Protein AF-A0A642C3E8-F1 (afdb_monomer)

Mean predicted aligned error: 10.35 Å

Secondary structure (DSSP, 8-state):
-HHHHHHHHHHHHHHHHHHHTT---TTS-------EEEEEHHHHHHHHHHHHT------TTT--TT-EEEE-

Sequence (72 aa):
MKEIIKHKFPYLLFFLLLFSSFASAYGQERMITLNLSKVPLNTALKEIEKQTSMSVVYNTNDVDINRVISIK

Foldseek 3Di:
DVVVCVVVVVVVVVVVVVVVVPPDPPPPDDDDDDFFAFAFQLVVQVVVCVRVVDHDDDDPVVDDRRDTDGDD

Solvent-accessible surface area (backbone atoms only — not comparable to full-atom values): 4640 Å² total; per-residue (Å²): 112,70,67,63,49,63,67,47,48,60,56,53,52,50,54,55,57,60,56,60,76,70,66,72,70,85,81,59,87,77,86,76,89,62,84,43,75,77,38,37,39,48,61,55,51,53,51,49,26,67,75,67,76,48,87,86,86,79,57,75,91,79,50,70,51,72,45,71,40,67,45,118

pLDDT: mean 84.27, std 11.74, range [57.25, 96.0]

Organism: Bacteroides ovatus (NCBI:txid28116)

Radius of gyration: 24.61 Å; Cα contacts (8 Å, |Δi|>4): 48; chains: 1; bounding box: 50×29×62 Å

Structure (mmCIF, N/CA/C/O backbone):
data_AF-A0A642C3E8-F1
#
_entry.id   AF-A0A642C3E8-F1
#
loop_
_atom_site.group_PDB
_atom_site.id
_atom_site.type_symbol
_atom_site.label_atom_id
_atom_site.label_alt_id
_atom_site.label_comp_id
_atom_site.label_asym_id
_atom_site.label_entity_id
_atom_site.label_seq_id
_atom_site.pdbx_PDB_ins_code
_atom_site.Cartn_x
_atom_site.Cartn_y
_atom_site.Cartn_z
_atom_site.occupancy
_atom_site.B_iso_or_equiv
_atom_site.auth_seq_id
_atom_site.auth_comp_id
_atom_site.auth_asym_id
_atom_site.auth_atom_id
_atom_site.pdbx_PDB_model_num
ATOM 1 N N . MET A 1 1 ? 32.676 15.437 -47.786 1.00 57.25 1 MET A N 1
ATOM 2 C CA . MET A 1 1 ? 31.468 15.073 -47.000 1.00 57.25 1 MET A CA 1
ATOM 3 C C . MET A 1 1 ? 31.676 13.865 -46.084 1.00 57.25 1 MET A C 1
ATOM 5 O O . MET A 1 1 ? 31.355 13.979 -44.910 1.00 57.25 1 MET A O 1
ATOM 9 N N . LYS A 1 2 ? 32.240 12.747 -46.571 1.00 61.22 2 LYS A N 1
ATOM 10 C CA . LYS A 1 2 ? 32.431 11.506 -45.788 1.00 61.22 2 LYS A CA 1
ATOM 11 C C . LYS A 1 2 ? 33.287 11.677 -44.516 1.00 61.22 2 LYS A C 1
ATOM 13 O O . LYS A 1 2 ? 32.875 11.230 -43.454 1.00 61.22 2 LYS A O 1
ATOM 18 N N . GLU A 1 3 ? 34.404 12.402 -44.602 1.00 62.97 3 GLU A N 1
ATOM 19 C CA . GLU A 1 3 ? 35.308 12.654 -43.459 1.00 62.97 3 GLU A CA 1
ATOM 20 C C . GLU A 1 3 ? 34.675 13.533 -42.364 1.00 62.97 3 GLU A C 1
ATOM 22 O O . GLU A 1 3 ? 34.806 13.257 -41.177 1.00 62.97 3 GLU A O 1
ATOM 27 N N . ILE A 1 4 ? 33.888 14.546 -42.750 1.00 64.94 4 ILE A N 1
ATOM 28 C CA . ILE A 1 4 ? 33.186 15.430 -41.800 1.00 64.94 4 ILE A CA 1
ATOM 29 C C . ILE A 1 4 ? 32.164 14.635 -40.976 1.00 64.94 4 ILE A C 1
ATOM 31 O O . ILE A 1 4 ? 32.030 14.848 -39.773 1.00 64.94 4 ILE A O 1
ATOM 35 N N . ILE A 1 5 ? 31.453 13.700 -41.612 1.00 67.62 5 ILE A N 1
ATOM 36 C CA . ILE A 1 5 ? 30.486 12.822 -40.938 1.00 67.62 5 ILE A CA 1
ATOM 37 C C . ILE A 1 5 ? 31.212 11.869 -39.980 1.00 67.62 5 ILE A C 1
ATOM 39 O O . ILE A 1 5 ? 30.750 11.665 -38.861 1.00 67.62 5 ILE A O 1
ATOM 43 N N . LYS A 1 6 ? 32.381 11.354 -40.376 1.00 67.56 6 LYS A N 1
ATOM 44 C CA . LYS A 1 6 ? 33.198 10.425 -39.582 1.00 67.56 6 LYS A CA 1
ATOM 45 C C . LYS A 1 6 ? 33.651 11.020 -38.246 1.00 67.56 6 LYS A C 1
ATOM 47 O O . LYS A 1 6 ? 33.636 10.320 -37.241 1.00 67.56 6 LYS A O 1
ATOM 52 N N . HIS A 1 7 ? 33.991 12.310 -38.223 1.00 71.06 7 HIS A N 1
ATOM 53 C CA . HIS A 1 7 ? 34.370 13.012 -36.993 1.00 71.06 7 HIS A CA 1
ATOM 54 C C . HIS A 1 7 ? 33.172 13.485 -36.165 1.00 71.06 7 HIS A C 1
ATOM 56 O O . HIS A 1 7 ? 33.288 13.574 -34.952 1.00 71.06 7 HIS A O 1
ATOM 62 N N . LYS A 1 8 ? 32.014 13.757 -36.782 1.00 74.81 8 LYS A N 1
ATOM 63 C CA . LYS A 1 8 ? 30.794 14.197 -36.074 1.00 74.81 8 LYS A CA 1
ATOM 64 C C . LYS A 1 8 ? 29.993 13.049 -35.453 1.00 74.81 8 LYS A C 1
ATOM 66 O O . LYS A 1 8 ? 29.363 13.235 -34.415 1.00 74.81 8 LYS A O 1
ATOM 71 N N . PHE A 1 9 ? 30.045 11.868 -36.061 1.00 84.31 9 PHE A N 1
ATOM 72 C CA . PHE A 1 9 ? 29.379 10.657 -35.586 1.00 84.31 9 PHE A CA 1
ATOM 73 C C . PHE A 1 9 ? 29.757 10.235 -34.151 1.00 84.31 9 PHE A C 1
ATOM 75 O O . PHE A 1 9 ? 28.839 9.982 -33.374 1.00 84.31 9 PHE A O 1
ATOM 82 N N . PRO A 1 10 ? 31.041 10.206 -33.731 1.00 86.69 10 PRO A N 1
ATOM 83 C CA . PRO A 1 10 ? 31.392 9.841 -32.359 1.00 86.69 10 PRO A CA 1
ATOM 84 C C . PRO A 1 10 ? 30.871 10.844 -31.324 1.00 86.69 10 PRO A C 1
ATOM 86 O O . PRO A 1 10 ? 30.470 10.422 -30.248 1.00 86.69 10 PRO A O 1
ATOM 89 N N . TYR A 1 11 ? 30.798 12.142 -31.642 1.00 86.50 11 TYR A N 1
ATOM 90 C CA . TYR A 1 11 ? 30.207 13.136 -30.734 1.00 86.50 11 TYR A CA 1
ATOM 91 C C . TYR A 1 11 ? 28.695 12.957 -30.586 1.00 86.50 11 TYR A C 1
ATOM 93 O O . TYR A 1 11 ? 28.168 13.084 -29.486 1.00 86.50 11 TYR A O 1
ATOM 101 N N . LEU A 1 12 ? 28.003 12.623 -31.679 1.00 87.44 12 LEU A N 1
ATOM 102 C CA . LEU A 1 12 ? 26.577 12.298 -31.649 1.00 87.44 12 LEU A CA 1
ATOM 103 C C . LEU A 1 12 ? 26.318 11.040 -30.806 1.00 87.44 12 LEU A C 1
ATOM 105 O O . LEU A 1 12 ? 25.416 11.024 -29.973 1.00 87.44 12 LEU A O 1
ATOM 109 N N . LEU A 1 13 ? 27.132 10.002 -31.004 1.00 86.31 13 LEU A N 1
ATOM 110 C CA . LEU A 1 13 ? 27.028 8.741 -30.274 1.00 86.31 13 LEU A CA 1
ATOM 111 C C . LEU A 1 13 ? 27.353 8.948 -28.785 1.00 86.31 13 LEU A C 1
ATOM 113 O O . LEU A 1 13 ? 26.631 8.458 -27.924 1.00 86.31 13 LEU A O 1
ATOM 117 N N . PHE A 1 14 ? 28.365 9.758 -28.474 1.00 86.81 14 PHE A N 1
ATOM 118 C CA . PHE A 1 14 ? 28.697 10.163 -27.109 1.00 86.81 14 PHE A CA 1
ATOM 119 C C . PHE A 1 14 ? 27.556 10.937 -26.436 1.00 86.81 14 PHE A C 1
ATOM 121 O O . PHE A 1 14 ? 27.189 10.625 -25.307 1.00 86.81 14 PHE A O 1
ATOM 128 N N . PHE A 1 15 ? 26.940 11.893 -27.135 1.00 86.56 15 PHE A N 1
ATOM 129 C CA . PHE A 1 15 ? 25.779 12.626 -26.628 1.00 86.56 15 PHE A CA 1
ATOM 130 C C . PHE A 1 15 ? 24.587 11.699 -26.344 1.00 86.56 15 PHE A C 1
ATOM 132 O O . PHE A 1 15 ? 23.934 11.826 -25.310 1.00 86.56 15 PHE A O 1
ATOM 139 N N . LEU A 1 16 ? 24.341 10.725 -27.224 1.00 86.06 16 LEU A N 1
ATOM 140 C CA . LEU A 1 16 ? 23.284 9.733 -27.035 1.00 86.06 16 LEU A CA 1
ATOM 141 C C . LEU A 1 16 ? 23.540 8.846 -25.804 1.00 86.06 16 LEU A C 1
ATOM 143 O O . LEU A 1 16 ? 22.617 8.588 -25.032 1.00 86.06 16 LEU A O 1
ATOM 147 N N . LEU A 1 17 ? 24.792 8.432 -25.584 1.00 84.56 17 LEU A N 1
ATOM 148 C CA . LEU A 1 17 ? 25.195 7.643 -24.414 1.00 84.56 17 LEU A CA 1
ATOM 149 C C . LEU A 1 17 ? 25.102 8.439 -23.102 1.00 84.56 17 LEU A C 1
ATOM 151 O O . LEU A 1 17 ? 24.711 7.884 -22.076 1.00 84.56 17 LEU A O 1
ATOM 155 N N . LEU A 1 18 ? 25.394 9.743 -23.121 1.00 84.12 18 LEU A N 1
ATOM 156 C CA . LEU A 1 18 ? 25.195 10.604 -21.950 1.00 84.12 18 LEU A CA 1
ATOM 157 C C . LEU A 1 18 ? 23.720 10.668 -21.535 1.00 84.12 18 LEU A C 1
ATOM 159 O O . LEU A 1 18 ? 23.427 10.690 -20.344 1.00 84.12 18 LEU A O 1
ATOM 163 N N . PHE A 1 19 ? 22.794 10.649 -22.497 1.00 75.62 19 PHE A N 1
ATOM 164 C CA . PHE A 1 19 ? 21.359 10.733 -22.221 1.00 75.62 19 PHE A CA 1
ATOM 165 C C . PHE A 1 19 ? 20.799 9.460 -21.560 1.00 75.62 19 PHE A C 1
ATOM 167 O O . PHE A 1 19 ? 19.8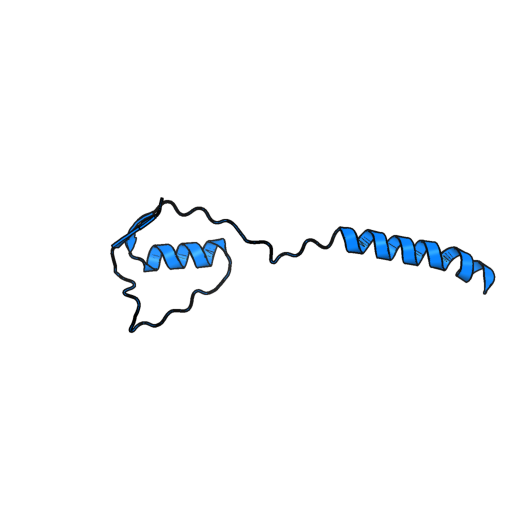78 9.549 -20.749 1.00 75.62 19 PHE A O 1
ATOM 174 N N . SER A 1 20 ? 21.378 8.282 -21.834 1.00 71.81 20 SER A N 1
ATOM 175 C CA . SER A 1 20 ? 20.941 7.021 -21.210 1.00 71.81 20 SER A CA 1
ATOM 176 C C . SER A 1 20 ? 21.216 6.930 -19.705 1.00 71.81 20 SER A C 1
ATOM 178 O O . SER A 1 20 ? 20.487 6.236 -19.001 1.00 71.81 20 SER A O 1
ATOM 180 N N . SER A 1 21 ? 22.200 7.667 -19.183 1.00 69.44 21 SER A N 1
ATOM 181 C CA . SER A 1 21 ? 22.543 7.656 -17.751 1.00 69.44 21 SER A CA 1
ATOM 182 C C . SER A 1 21 ? 21.544 8.411 -16.865 1.00 69.44 21 SER A C 1
ATOM 184 O O . SER A 1 21 ? 21.582 8.267 -15.646 1.00 69.44 21 SER A O 1
ATOM 186 N N . PHE A 1 22 ? 20.651 9.209 -17.458 1.00 67.62 22 PHE A N 1
ATOM 187 C CA . PHE A 1 22 ? 19.607 9.955 -16.744 1.00 67.62 22 PHE A CA 1
ATOM 188 C C . PHE A 1 22 ? 18.250 9.243 -16.748 1.00 67.62 22 PHE A C 1
ATOM 190 O O . PHE A 1 22 ? 17.285 9.759 -16.186 1.00 67.62 22 PHE A O 1
ATOM 197 N N . ALA A 1 23 ? 18.155 8.066 -17.373 1.00 66.00 23 ALA A N 1
ATOM 198 C CA . ALA A 1 23 ? 16.951 7.252 -17.343 1.00 66.00 23 ALA A CA 1
ATOM 199 C C . ALA A 1 23 ? 16.828 6.558 -15.977 1.00 66.00 23 ALA A C 1
ATOM 201 O O . ALA A 1 23 ? 17.244 5.415 -15.795 1.00 66.00 23 ALA A O 1
ATOM 202 N N . SER A 1 24 ? 16.259 7.252 -14.994 1.00 64.44 24 SER A N 1
ATOM 203 C CA . SER A 1 24 ? 15.816 6.635 -13.746 1.00 64.44 24 SER A CA 1
ATOM 204 C C . SER A 1 24 ? 14.632 5.714 -14.047 1.00 64.44 24 SER A C 1
ATOM 206 O O . SER A 1 24 ? 13.620 6.137 -14.608 1.00 64.44 24 SER A O 1
ATOM 208 N N . ALA A 1 25 ? 14.737 4.437 -13.679 1.00 66.75 25 ALA A N 1
ATOM 209 C CA . ALA A 1 25 ? 13.606 3.526 -13.752 1.00 66.75 25 ALA A CA 1
ATOM 210 C C . ALA A 1 25 ? 12.545 3.976 -12.733 1.00 66.75 25 ALA A C 1
ATOM 21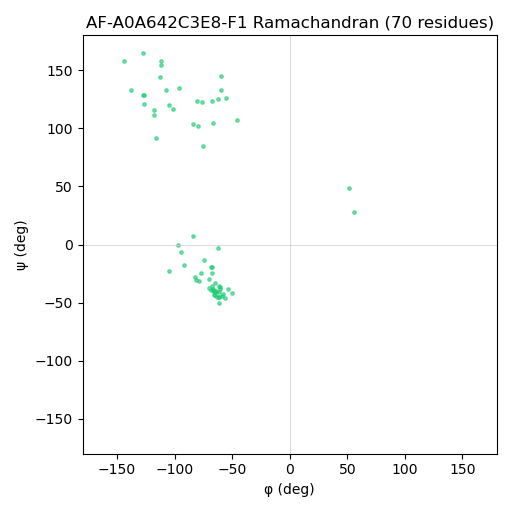2 O O . ALA A 1 25 ? 12.684 3.755 -11.534 1.00 66.75 25 ALA A O 1
ATOM 213 N N . TYR A 1 26 ? 11.461 4.588 -13.214 1.00 60.94 26 TYR A N 1
ATOM 214 C CA . TYR A 1 26 ? 10.322 5.039 -12.398 1.00 60.94 26 TYR A CA 1
ATOM 215 C C . TYR A 1 26 ? 9.580 3.902 -11.662 1.00 60.94 26 TYR A C 1
ATOM 217 O O . TYR A 1 26 ? 8.652 4.169 -10.907 1.00 60.94 26 TYR A O 1
ATOM 225 N N . GLY A 1 27 ? 9.982 2.642 -11.867 1.00 60.22 27 GLY A N 1
ATOM 226 C CA . GLY A 1 27 ? 9.468 1.469 -11.155 1.00 60.22 27 GLY A CA 1
ATOM 227 C C . GLY A 1 27 ? 10.136 1.195 -9.803 1.00 60.22 27 GLY A C 1
ATOM 228 O O . GLY A 1 27 ? 9.895 0.139 -9.227 1.00 60.22 27 GLY A O 1
ATOM 229 N N . GLN A 1 28 ? 10.999 2.090 -9.315 1.00 61.66 28 GLN A N 1
ATOM 230 C CA . GLN A 1 28 ? 11.650 1.950 -8.013 1.00 61.66 28 GLN A CA 1
ATOM 231 C C . GLN A 1 28 ? 10.604 1.875 -6.887 1.00 61.66 28 GLN A C 1
ATOM 233 O O . GLN A 1 28 ? 9.662 2.668 -6.864 1.00 61.66 28 GLN A O 1
ATOM 238 N N . GLU A 1 29 ? 10.773 0.910 -5.974 1.00 66.62 29 GLU A N 1
ATOM 239 C CA . GLU A 1 29 ? 9.885 0.648 -4.835 1.00 66.62 29 GLU A CA 1
ATOM 240 C C . GLU A 1 29 ? 9.516 1.951 -4.115 1.00 66.62 29 GLU A C 1
ATOM 242 O O . GLU A 1 29 ? 10.337 2.584 -3.445 1.00 66.62 29 GLU A O 1
ATOM 247 N N . ARG A 1 30 ? 8.265 2.387 -4.284 1.00 72.81 30 ARG A N 1
ATOM 248 C CA . ARG A 1 30 ? 7.774 3.601 -3.643 1.00 72.81 30 ARG A CA 1
ATOM 249 C C . ARG A 1 30 ? 7.437 3.274 -2.199 1.00 72.81 30 ARG A C 1
ATOM 251 O O . ARG A 1 30 ? 6.388 2.700 -1.917 1.00 72.81 30 ARG A O 1
ATOM 258 N N . MET A 1 31 ? 8.323 3.657 -1.286 1.00 83.69 31 MET A N 1
ATOM 259 C CA . MET A 1 31 ? 8.017 3.616 0.139 1.00 83.69 31 MET A CA 1
ATOM 260 C C . MET A 1 31 ? 6.848 4.558 0.435 1.00 83.69 31 MET A C 1
ATOM 262 O O . MET A 1 31 ? 6.894 5.745 0.106 1.00 83.69 31 MET A O 1
ATOM 266 N N . ILE A 1 32 ? 5.805 4.015 1.054 1.00 85.75 32 ILE A N 1
ATOM 267 C CA . ILE A 1 32 ? 4.645 4.765 1.531 1.00 85.75 32 ILE A CA 1
ATOM 268 C C . ILE A 1 32 ? 4.618 4.729 3.055 1.00 85.75 32 ILE A C 1
ATOM 270 O O . ILE A 1 32 ? 4.962 3.718 3.668 1.00 85.75 32 ILE A O 1
ATOM 274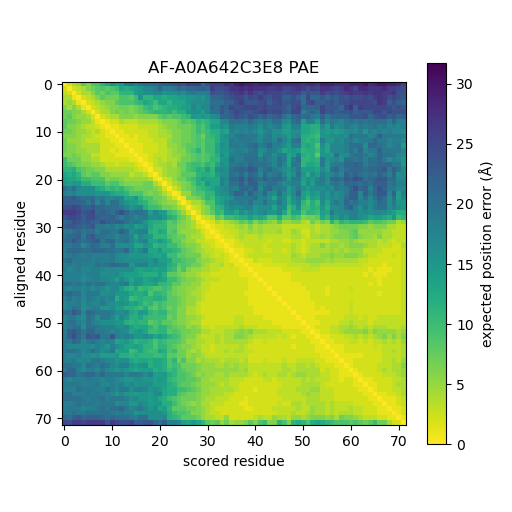 N N . THR A 1 33 ? 4.193 5.829 3.665 1.00 87.94 33 THR A N 1
ATOM 275 C CA . THR A 1 33 ? 4.030 5.917 5.118 1.00 87.94 33 THR A CA 1
ATOM 276 C C . THR A 1 33 ? 2.546 5.845 5.436 1.00 87.94 33 THR A C 1
ATOM 278 O O . THR A 1 33 ? 1.768 6.698 5.004 1.00 87.94 33 THR A O 1
ATOM 281 N N . LEU A 1 34 ? 2.152 4.838 6.213 1.00 88.62 34 LEU A N 1
ATOM 282 C CA . LEU A 1 34 ? 0.782 4.655 6.684 1.00 88.62 34 LEU A CA 1
ATOM 283 C C . LEU A 1 34 ? 0.769 4.739 8.207 1.00 88.62 34 LEU A C 1
ATOM 285 O O . LEU A 1 34 ? 1.270 3.847 8.878 1.00 88.62 34 LEU A O 1
ATOM 289 N N . ASN A 1 35 ? 0.171 5.798 8.747 1.00 90.75 35 ASN A N 1
ATOM 290 C CA . ASN A 1 35 ? -0.085 5.927 10.179 1.00 90.75 35 ASN A CA 1
ATOM 291 C C . ASN A 1 35 ? -1.595 5.966 10.396 1.00 90.75 35 ASN A C 1
ATOM 293 O O . ASN A 1 35 ? -2.234 7.014 10.290 1.00 90.75 35 ASN A O 1
ATOM 297 N N . LEU A 1 36 ? -2.168 4.790 10.619 1.00 91.00 36 LEU A N 1
ATOM 298 C CA . LEU A 1 36 ? -3.605 4.594 10.718 1.00 91.00 36 LEU A CA 1
ATOM 299 C C . LEU A 1 36 ? -3.917 3.883 12.029 1.00 91.00 36 LEU A C 1
ATOM 301 O O . LEU A 1 36 ? -3.347 2.840 12.337 1.00 91.00 36 LEU A O 1
ATOM 305 N N . SER A 1 37 ? -4.848 4.427 12.805 1.00 92.94 37 SER A N 1
ATOM 306 C CA . SER A 1 37 ? -5.236 3.869 14.100 1.00 92.94 37 SER A CA 1
ATOM 307 C C . SER A 1 37 ? -6.740 3.665 14.143 1.00 92.94 37 SER A C 1
ATOM 309 O O . SER A 1 37 ? -7.497 4.620 13.988 1.00 92.94 37 SER A O 1
ATOM 311 N N . LYS A 1 38 ? -7.162 2.417 14.366 1.00 93.75 38 LYS A N 1
ATOM 312 C CA . LYS A 1 38 ? -8.568 2.002 14.486 1.00 93.75 38 LYS A CA 1
ATOM 313 C C . LYS A 1 38 ? -9.448 2.475 13.321 1.00 93.75 38 LYS A C 1
ATOM 315 O O . LYS A 1 38 ? -10.540 2.996 13.535 1.00 93.75 38 LYS A O 1
ATOM 320 N N . VAL A 1 39 ? -8.989 2.261 12.092 1.00 93.94 39 VAL A N 1
ATOM 321 C CA . VAL A 1 39 ? -9.759 2.579 10.877 1.00 93.94 39 VAL A CA 1
ATOM 322 C C . VAL A 1 39 ? -10.172 1.305 10.138 1.00 93.94 39 VAL A C 1
ATOM 324 O O . VAL A 1 39 ? -9.483 0.292 10.265 1.00 93.94 39 VAL A O 1
ATOM 327 N N . PRO A 1 40 ? -11.262 1.323 9.351 1.00 95.50 40 PRO A N 1
ATOM 328 C CA . PRO A 1 40 ? -11.602 0.212 8.464 1.00 95.50 40 PRO A CA 1
ATOM 329 C C . PRO A 1 40 ? -10.498 -0.061 7.434 1.00 95.50 40 PRO A C 1
ATOM 331 O O . PRO A 1 40 ? -9.882 0.879 6.922 1.00 95.50 40 PRO A O 1
ATOM 334 N N . LEU A 1 41 ? -10.293 -1.330 7.075 1.00 94.56 41 LEU A N 1
ATOM 335 C CA . LEU A 1 41 ? -9.310 -1.758 6.072 1.00 94.56 41 LEU A CA 1
ATOM 336 C C . LEU A 1 41 ? -9.481 -1.025 4.732 1.00 94.56 41 LEU A C 1
ATOM 338 O O . LEU A 1 41 ? -8.490 -0.614 4.135 1.00 94.56 41 LEU A O 1
ATOM 342 N N . ASN A 1 42 ? -10.720 -0.771 4.307 1.00 94.25 42 ASN A N 1
ATOM 343 C CA . ASN A 1 42 ? -11.034 0.031 3.119 1.00 94.25 42 ASN A CA 1
ATOM 344 C C . ASN A 1 42 ? -10.303 1.389 3.097 1.00 94.25 42 ASN A C 1
ATOM 346 O O . ASN A 1 42 ? -9.782 1.807 2.067 1.00 94.25 42 ASN A O 1
ATOM 350 N N . THR A 1 43 ? -10.226 2.070 4.243 1.00 94.25 43 THR A N 1
ATOM 351 C CA . THR A 1 43 ? -9.543 3.366 4.356 1.00 94.25 43 THR A CA 1
ATOM 352 C C . THR A 1 43 ? -8.043 3.222 4.118 1.00 94.25 43 THR A C 1
ATOM 354 O O . THR A 1 43 ? -7.454 4.054 3.433 1.00 94.25 43 THR A O 1
ATOM 357 N N . ALA A 1 44 ? -7.431 2.153 4.632 1.00 93.81 44 ALA A N 1
ATOM 358 C CA . ALA A 1 44 ? -6.017 1.880 4.400 1.00 93.81 44 ALA A CA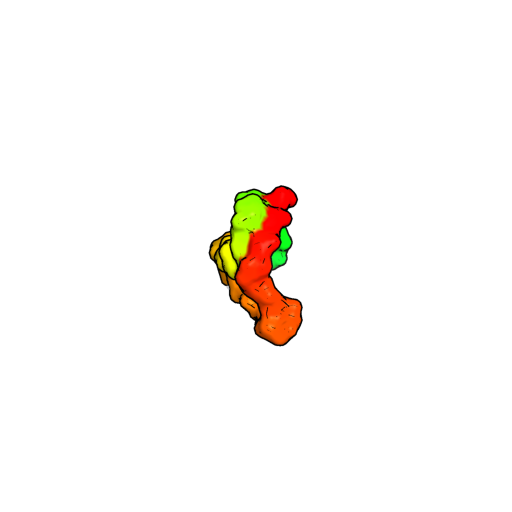 1
ATOM 359 C C . ALA A 1 44 ? -5.733 1.564 2.925 1.00 93.81 44 ALA A C 1
ATOM 361 O O . ALA A 1 44 ? -4.793 2.115 2.358 1.00 93.81 44 ALA A O 1
ATOM 362 N N . LEU A 1 45 ? -6.574 0.742 2.288 1.00 94.31 45 LEU A N 1
ATOM 363 C CA . LEU A 1 45 ? -6.434 0.403 0.869 1.00 94.31 45 LEU A CA 1
ATOM 364 C C . LEU A 1 45 ? -6.554 1.646 -0.021 1.00 94.31 45 LEU A C 1
ATOM 366 O O . LEU A 1 45 ? -5.695 1.870 -0.867 1.00 94.31 45 LEU A O 1
ATOM 370 N N . LYS A 1 46 ? -7.542 2.514 0.231 1.00 93.75 46 LYS A N 1
ATOM 371 C CA . LYS A 1 46 ? -7.697 3.779 -0.508 1.00 93.75 46 LYS A CA 1
ATOM 372 C C . LYS A 1 46 ? -6.498 4.714 -0.363 1.00 93.75 46 LYS A C 1
ATOM 374 O O . LYS A 1 46 ? -6.146 5.409 -1.312 1.00 93.75 46 LYS A O 1
ATOM 379 N N . GLU A 1 47 ? -5.874 4.754 0.811 1.00 92.75 47 GLU A N 1
ATOM 380 C CA . GLU A 1 47 ? -4.683 5.579 1.025 1.00 92.75 47 GLU A CA 1
ATOM 381 C C . GLU A 1 47 ? -3.470 5.018 0.264 1.00 92.75 47 GLU A C 1
ATOM 383 O O . GLU A 1 47 ? -2.713 5.785 -0.333 1.00 92.75 47 GLU A O 1
ATOM 388 N N . ILE A 1 48 ? -3.330 3.688 0.193 1.00 92.25 48 ILE A N 1
ATOM 389 C CA . ILE A 1 48 ? -2.317 3.023 -0.642 1.00 92.25 48 ILE A CA 1
ATOM 390 C C . ILE A 1 48 ? -2.536 3.367 -2.115 1.00 92.25 48 ILE A C 1
ATOM 392 O O . ILE A 1 48 ? -1.597 3.807 -2.779 1.00 92.25 48 ILE A O 1
ATOM 396 N N . GLU A 1 49 ? -3.761 3.223 -2.623 1.00 93.06 49 GLU A N 1
ATOM 397 C CA . GLU A 1 49 ? -4.097 3.553 -4.014 1.00 93.06 49 GLU A CA 1
ATOM 398 C C . GLU A 1 49 ? -3.774 5.015 -4.341 1.00 93.06 49 GLU A C 1
ATOM 400 O O . GLU A 1 49 ? -3.157 5.319 -5.363 1.00 93.06 49 GLU A O 1
ATOM 405 N N . LYS A 1 50 ? -4.106 5.928 -3.424 1.00 92.25 50 LYS A N 1
ATOM 406 C CA . LYS A 1 50 ? -3.835 7.361 -3.563 1.00 92.25 50 LYS A CA 1
ATOM 407 C C . LYS A 1 50 ? -2.340 7.690 -3.592 1.00 92.25 50 LYS A C 1
ATOM 409 O O . LYS A 1 50 ? -1.928 8.532 -4.387 1.00 92.25 50 LYS A O 1
ATOM 414 N N . GLN A 1 51 ? -1.528 7.081 -2.725 1.00 91.06 51 GLN A N 1
ATOM 415 C CA . GLN A 1 51 ? -0.090 7.381 -2.647 1.00 91.06 51 GLN A CA 1
ATOM 416 C C . GLN A 1 51 ? 0.724 6.703 -3.755 1.00 91.06 51 GLN A C 1
ATOM 418 O O . GLN A 1 51 ? 1.741 7.246 -4.195 1.00 91.06 51 GLN A O 1
ATOM 423 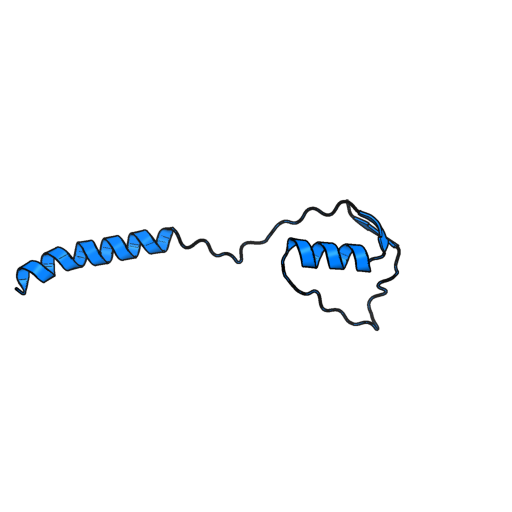N N . THR A 1 52 ? 0.289 5.528 -4.205 1.00 88.56 52 THR A N 1
ATOM 424 C CA . THR A 1 52 ? 0.987 4.743 -5.234 1.00 88.56 52 TH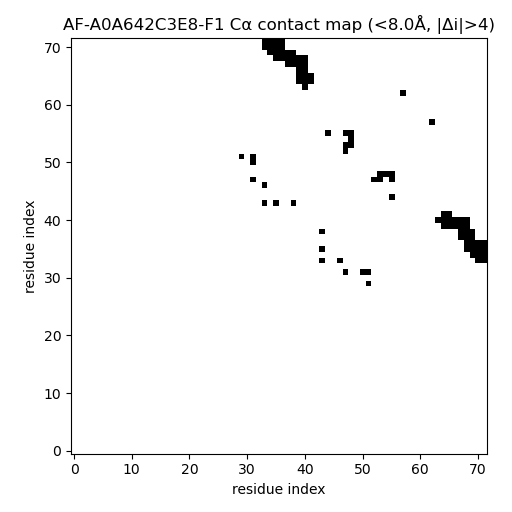R A CA 1
ATOM 425 C C . THR A 1 52 ? 0.505 5.048 -6.648 1.00 88.56 52 THR A C 1
ATOM 427 O O . THR A 1 52 ? 1.220 4.743 -7.600 1.00 88.56 52 THR A O 1
ATOM 430 N N . SER A 1 53 ? -0.671 5.667 -6.797 1.00 87.81 53 SER A N 1
ATOM 431 C CA . SER A 1 53 ? -1.376 5.795 -8.079 1.00 87.81 53 SER A CA 1
ATOM 432 C C . SER A 1 53 ? -1.628 4.434 -8.748 1.00 87.81 53 SER A C 1
ATOM 434 O O . SER A 1 53 ? -1.694 4.346 -9.974 1.00 87.81 53 SER A O 1
ATOM 436 N N . MET A 1 54 ? -1.742 3.370 -7.946 1.00 88.44 54 MET A N 1
ATOM 437 C CA . MET A 1 54 ? -2.033 2.000 -8.378 1.00 88.44 54 MET A CA 1
ATOM 438 C C . MET A 1 54 ? -3.424 1.583 -7.894 1.00 88.44 54 MET A C 1
ATOM 440 O O . MET A 1 54 ? -3.937 2.136 -6.927 1.00 88.44 54 MET A O 1
ATOM 444 N N . SER A 1 55 ? -4.028 0.590 -8.545 1.00 91.94 55 SER A N 1
ATOM 445 C CA . SER A 1 55 ? -5.284 -0.018 -8.089 1.00 91.94 55 SER A CA 1
ATOM 446 C C . SER A 1 55 ? -5.005 -1.277 -7.281 1.00 91.94 55 SER A C 1
ATOM 448 O O . SER A 1 55 ? -4.207 -2.118 -7.706 1.00 91.94 55 SER A O 1
ATOM 450 N N . VAL A 1 56 ? -5.683 -1.436 -6.146 1.00 93.00 56 VAL A N 1
ATOM 451 C CA . VAL A 1 56 ? -5.549 -2.620 -5.298 1.00 93.00 56 VAL A CA 1
ATOM 452 C C . VAL A 1 56 ? -6.740 -3.542 -5.533 1.00 93.00 56 VAL A C 1
ATOM 454 O O . VAL A 1 56 ? -7.885 -3.201 -5.251 1.00 93.00 56 VAL A O 1
ATOM 457 N N . VAL A 1 57 ? -6.466 -4.742 -6.044 1.00 94.44 57 VAL A N 1
ATOM 458 C CA . VAL A 1 57 ? -7.486 -5.760 -6.330 1.00 94.44 57 VAL A CA 1
ATOM 459 C C . VAL A 1 57 ? -7.388 -6.881 -5.301 1.00 94.44 57 VAL A C 1
ATOM 461 O O . VAL A 1 57 ? -6.301 -7.381 -5.019 1.00 94.44 57 VAL A O 1
ATOM 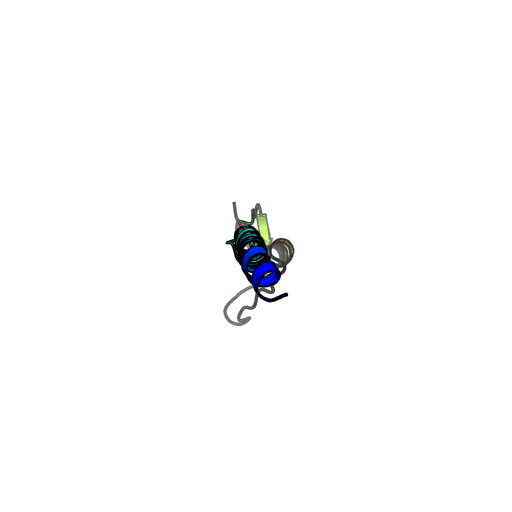464 N N . TYR A 1 58 ? -8.528 -7.282 -4.746 1.00 94.62 58 TYR A N 1
ATOM 465 C CA . TYR A 1 58 ? -8.633 -8.331 -3.734 1.00 94.62 58 TYR 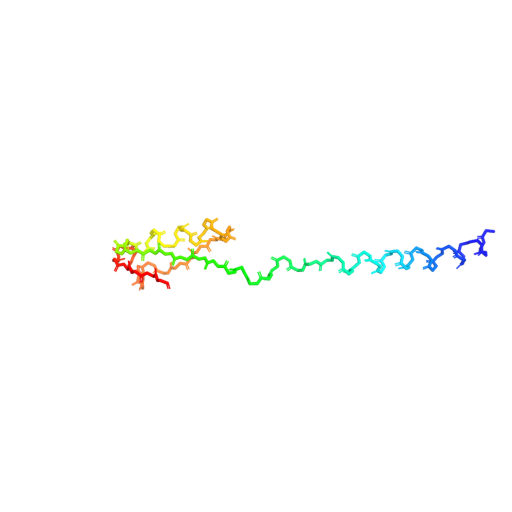A CA 1
ATOM 466 C C . TYR A 1 58 ? -9.906 -9.155 -3.933 1.00 94.62 58 TYR A C 1
ATOM 468 O O . TYR A 1 58 ? -10.876 -8.702 -4.541 1.00 94.62 58 TYR A O 1
ATOM 476 N N . ASN A 1 59 ? -9.905 -10.376 -3.401 1.00 95.81 59 ASN A N 1
ATOM 477 C CA . ASN A 1 59 ? -11.082 -11.233 -3.391 1.00 95.81 59 ASN A CA 1
ATOM 478 C C . ASN A 1 59 ? -12.011 -10.831 -2.237 1.00 95.81 59 ASN A C 1
ATOM 480 O O . ASN A 1 59 ? -11.610 -10.847 -1.073 1.00 95.81 59 ASN A O 1
ATOM 484 N N . THR A 1 60 ? -13.265 -10.512 -2.549 1.00 93.38 60 THR A N 1
ATOM 485 C CA . THR A 1 60 ? -14.279 -10.134 -1.552 1.00 93.38 60 THR A CA 1
ATOM 486 C C . THR A 1 60 ? -14.687 -11.287 -0.640 1.00 93.38 60 THR A C 1
ATOM 488 O O . THR A 1 60 ? -15.232 -11.040 0.429 1.00 93.38 60 THR A O 1
ATOM 491 N N . ASN A 1 61 ? -14.435 -12.535 -1.046 1.00 96.00 61 ASN A N 1
ATOM 492 C CA . ASN A 1 61 ? -14.703 -13.708 -0.213 1.00 96.00 61 ASN A CA 1
ATOM 493 C C . ASN A 1 61 ? -13.638 -13.908 0.876 1.00 96.00 61 ASN A C 1
ATOM 495 O O . ASN A 1 61 ? -13.932 -14.497 1.912 1.00 96.00 61 ASN A O 1
ATOM 499 N N . ASP A 1 62 ? -12.426 -13.392 0.654 1.00 94.81 62 ASP A N 1
ATOM 500 C CA . ASP A 1 62 ? -11.275 -13.631 1.532 1.00 94.81 62 ASP A CA 1
ATOM 501 C C . ASP A 1 62 ? -10.948 -12.406 2.402 1.00 94.81 62 ASP A C 1
ATOM 503 O O . ASP A 1 62 ? -10.320 -12.529 3.456 1.00 94.81 62 ASP A O 1
ATOM 507 N N . VAL A 1 63 ? -11.360 -11.210 1.968 1.00 93.19 63 VAL A N 1
ATOM 508 C CA . VAL A 1 63 ? -10.998 -9.934 2.596 1.00 93.19 63 VAL A CA 1
ATOM 509 C C . VAL A 1 63 ? -12.231 -9.199 3.117 1.00 93.19 63 VAL A C 1
ATOM 511 O O . VAL A 1 63 ? -13.059 -8.715 2.350 1.00 93.19 63 VAL A O 1
ATOM 514 N N . ASP A 1 64 ? -12.296 -9.024 4.439 1.00 95.19 64 ASP A N 1
ATOM 515 C CA . ASP A 1 64 ? -13.268 -8.141 5.091 1.00 95.19 64 ASP A CA 1
ATOM 516 C C . ASP A 1 64 ? -12.776 -6.683 5.097 1.00 95.19 64 ASP A C 1
ATOM 518 O O . ASP A 1 64 ? -11.923 -6.283 5.895 1.00 95.19 64 ASP A O 1
ATOM 522 N N . ILE A 1 65 ? -13.356 -5.869 4.215 1.00 93.38 65 ILE A N 1
ATOM 523 C CA . ILE A 1 65 ? -13.037 -4.443 4.042 1.00 93.38 65 ILE A CA 1
ATOM 524 C C . ILE A 1 65 ? -13.453 -3.556 5.224 1.00 93.38 65 ILE A C 1
ATOM 526 O O . ILE A 1 65 ? -12.938 -2.441 5.364 1.00 93.38 65 ILE A O 1
ATOM 530 N N . ASN A 1 66 ? -14.376 -4.023 6.068 1.00 95.12 66 ASN A N 1
ATOM 531 C CA . ASN A 1 66 ? -14.893 -3.267 7.209 1.00 95.12 66 ASN A CA 1
ATOM 532 C C . ASN A 1 66 ? -14.141 -3.585 8.501 1.00 95.12 66 ASN A C 1
ATOM 534 O O . ASN A 1 66 ? -14.339 -2.909 9.515 1.00 95.12 66 ASN A O 1
ATOM 538 N N . ARG A 1 67 ? -13.241 -4.574 8.464 1.00 95.06 67 ARG A N 1
ATOM 539 C CA . ARG A 1 67 ? -12.383 -4.920 9.588 1.00 95.06 67 ARG A CA 1
ATOM 540 C C . ARG A 1 67 ? -11.598 -3.700 10.056 1.00 95.06 67 ARG A C 1
ATOM 542 O O . ARG A 1 67 ? -10.881 -3.065 9.284 1.00 95.06 67 ARG A O 1
ATOM 549 N N . VAL A 1 68 ? -11.698 -3.406 11.348 1.00 95.50 68 VAL A N 1
ATOM 550 C CA . VAL A 1 68 ? -10.948 -2.322 11.983 1.00 95.50 68 VAL A CA 1
ATOM 551 C C . VAL A 1 68 ? -9.499 -2.761 12.191 1.00 95.50 68 VAL A C 1
ATOM 553 O O . VAL A 1 68 ? -9.235 -3.767 12.853 1.00 95.50 68 VAL A O 1
ATOM 556 N N . ILE A 1 69 ? -8.560 -2.000 11.635 1.00 94.56 69 ILE A N 1
ATOM 557 C CA . ILE A 1 69 ? -7.120 -2.259 11.692 1.00 94.56 69 ILE A CA 1
ATOM 558 C C . ILE A 1 69 ? -6.348 -1.036 12.195 1.00 94.56 69 ILE A C 1
ATOM 560 O O . ILE A 1 69 ? -6.866 0.080 12.265 1.00 94.56 69 ILE A O 1
ATOM 564 N N . SER A 1 70 ? -5.095 -1.259 12.586 1.00 93.31 70 SER A N 1
ATOM 565 C CA . SER A 1 70 ? -4.135 -0.197 12.899 1.00 93.31 70 SER A CA 1
ATOM 566 C C . SER A 1 70 ? -2.775 -0.559 12.306 1.00 93.31 70 SER A C 1
ATOM 568 O O . 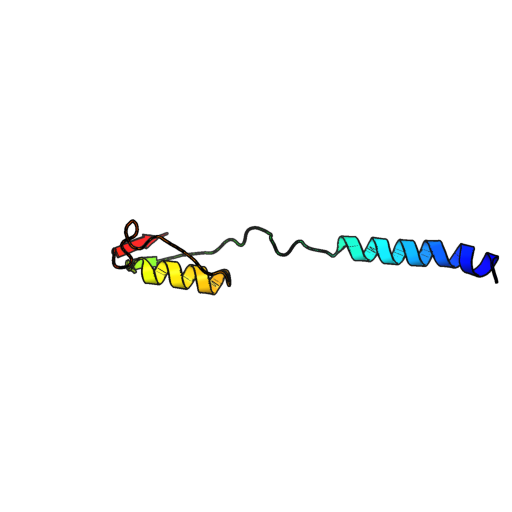SER A 1 70 ? -2.335 -1.697 12.461 1.00 93.31 70 SER A O 1
ATOM 570 N N . ILE A 1 71 ? -2.135 0.393 11.632 1.00 89.94 71 ILE A N 1
ATOM 571 C CA . ILE A 1 71 ? -0.825 0.267 10.985 1.00 89.94 71 ILE A CA 1
ATOM 572 C C . ILE A 1 71 ? 0.036 1.425 11.501 1.00 89.94 71 ILE A C 1
ATOM 574 O O . ILE A 1 71 ? -0.421 2.572 11.507 1.00 89.94 71 ILE A O 1
ATOM 578 N N . LYS A 1 72 ? 1.237 1.101 11.987 1.00 82.81 72 LYS A N 1
ATOM 579 C CA . LYS A 1 72 ? 2.239 2.044 12.492 1.00 82.81 72 LYS A CA 1
ATOM 580 C C . LYS A 1 72 ? 3.503 1.961 11.658 1.00 82.81 72 LYS A C 1
ATOM 582 O O . LYS A 1 72 ? 3.851 0.819 11.288 1.00 82.81 72 LYS A O 1
#

Nearest PDB structures (foldseek):
  7ah9-assembly1_5N  TM=5.743E-01  e=4.446E+00  Salmonella enterica subsp. enterica serovar Typhimurium str. LT2